Protein AF-A0A6B1FHM0-F1 (afdb_monomer_lite)

Radius of gyration: 39.14 Å; chains: 1; bounding box: 100×72×88 Å

Sequence (176 aa):
MNTTKTNDEQRSCVRPTAGAGGCKSLRRLATGVSILLLAGGPAGGGNVLAQQMEAGRGATVLTLRQALNLAVEHNPQYRQTVNRLDLLGLEQRQGWGAFLPSVDARYSTGQALRRDVSWIGFDGRPAQNPSPEWVGSSSARMDLYVNFEVFDGGRRFRERDRIRAKVRADRLNARV

Secondary structure (DSSP, 8-state):
------------------------------------------------------TTS------HHHHHHHHHHH-HHHHHHHHHHHHHHHHHHHHHHTTSPEEEEEEEEEEEEEE--EEE-TTS-EEE-SS--EEEEEEEEEEEEEE--S--TTHHHHHHHHHHHHHHHHHHHTT-

Foldseek 3Di:
DDDDDDDDDDDDDDDDDDDDDDDDDDDDDDDDDDDDDDDDDDDDDDDPPDPPPVPDDDPPVQDPVRVVVCCCVPPPVNVVLVVVLVVLVVLLVVLVCLQPKDKDKDKDKDKDKDWCQWDQDPVRDIDGDPDTDTDIDIDIDIDIDTGHDPDDPCPSVVSSVVSVVVSVVSVVVVVD

Structure (mmCIF, N/CA/C/O backbone):
data_AF-A0A6B1FHM0-F1
#
_entry.id   AF-A0A6B1FHM0-F1
#
loop_
_atom_site.group_PDB
_atom_site.id
_atom_site.type_symbol
_atom_site.label_atom_id
_atom_site.label_alt_id
_atom_site.label_comp_id
_atom_site.label_asym_id
_atom_site.label_entity_id
_atom_site.label_seq_id
_atom_site.pdbx_PDB_ins_code
_atom_site.Cartn_x
_atom_site.Cartn_y
_atom_site.Cartn_z
_atom_site.occupancy
_atom_site.B_iso_or_equiv
_atom_site.auth_seq_id
_atom_site.auth_comp_id
_atom_site.auth_asym_id
_atom_site.auth_atom_id
_atom_site.pdbx_PDB_model_num
ATOM 1 N N . MET A 1 1 ? 76.734 -31.712 -0.510 1.00 38.84 1 MET A N 1
ATOM 2 C CA . MET A 1 1 ? 77.128 -31.326 0.859 1.00 38.84 1 MET A CA 1
ATOM 3 C C . MET A 1 1 ? 75.951 -31.577 1.789 1.00 38.84 1 MET A C 1
ATOM 5 O O . MET A 1 1 ? 74.905 -30.970 1.623 1.00 38.84 1 MET A O 1
ATOM 9 N N . ASN A 1 2 ? 76.147 -32.561 2.667 1.00 37.03 2 ASN A N 1
ATOM 10 C CA . ASN A 1 2 ? 75.427 -32.893 3.908 1.00 37.03 2 ASN A CA 1
ATOM 11 C C . ASN A 1 2 ? 75.315 -31.659 4.836 1.00 37.03 2 ASN A C 1
ATOM 13 O O . ASN A 1 2 ? 76.122 -30.752 4.675 1.00 37.03 2 ASN A O 1
ATOM 17 N N . THR A 1 3 ? 74.456 -31.501 5.848 1.00 43.47 3 THR A N 1
ATOM 18 C CA . THR A 1 3 ? 73.478 -32.295 6.636 1.00 43.47 3 THR A CA 1
ATOM 19 C C . THR A 1 3 ? 72.852 -31.264 7.607 1.00 43.47 3 THR A C 1
ATOM 21 O O . THR A 1 3 ? 73.532 -30.299 7.938 1.00 43.47 3 THR A O 1
ATOM 24 N N . THR A 1 4 ? 71.605 -31.365 8.070 1.00 43.03 4 THR A N 1
ATOM 25 C CA . THR A 1 4 ? 71.256 -32.135 9.280 1.00 43.03 4 THR A CA 1
ATOM 26 C C . THR A 1 4 ? 69.775 -32.534 9.324 1.00 43.03 4 THR A C 1
ATOM 28 O O . THR A 1 4 ? 68.870 -31.753 9.046 1.00 43.03 4 THR A O 1
ATOM 31 N N . LYS A 1 5 ? 69.578 -33.799 9.713 1.00 35.91 5 LYS A N 1
ATOM 32 C CA . LYS A 1 5 ? 68.355 -34.443 10.213 1.00 35.91 5 LYS A CA 1
ATOM 33 C C . LYS A 1 5 ? 68.016 -33.936 11.621 1.00 35.91 5 LYS A C 1
ATOM 35 O O . LYS A 1 5 ? 68.958 -33.786 12.390 1.00 35.91 5 LYS A O 1
ATOM 40 N N . THR A 1 6 ? 66.722 -33.906 11.974 1.00 41.69 6 THR A N 1
ATOM 41 C CA . THR A 1 6 ? 66.147 -34.723 13.077 1.00 41.69 6 THR A CA 1
ATOM 42 C C . THR A 1 6 ? 64.605 -34.702 13.094 1.00 41.69 6 THR A C 1
ATOM 44 O O . THR A 1 6 ? 64.024 -33.645 13.300 1.00 41.69 6 THR A O 1
ATOM 47 N N . ASN A 1 7 ? 64.020 -35.892 12.855 1.00 42.94 7 ASN A N 1
ATOM 48 C CA . ASN A 1 7 ? 62.864 -36.580 13.485 1.00 42.94 7 ASN A CA 1
ATOM 49 C C . ASN A 1 7 ? 61.690 -35.724 13.998 1.00 42.94 7 ASN A C 1
ATOM 51 O O . ASN A 1 7 ? 61.894 -34.865 14.844 1.00 42.94 7 ASN A O 1
ATOM 55 N N . ASP A 1 8 ? 60.417 -35.903 13.642 1.00 36.69 8 ASP A N 1
ATOM 56 C CA . ASP A 1 8 ? 59.606 -37.014 13.103 1.00 36.69 8 ASP A CA 1
ATOM 57 C C . ASP A 1 8 ? 59.637 -38.342 13.884 1.00 36.69 8 ASP A C 1
ATOM 59 O O . ASP A 1 8 ? 60.376 -39.279 13.592 1.00 36.69 8 ASP A O 1
ATOM 63 N N . GLU A 1 9 ? 58.793 -38.373 14.912 1.00 40.66 9 GLU A N 1
ATOM 64 C CA . GLU A 1 9 ? 58.280 -39.522 15.654 1.00 40.66 9 GLU A CA 1
ATOM 65 C C . GLU A 1 9 ? 56.926 -39.006 16.210 1.00 40.66 9 GLU A C 1
ATOM 67 O O . GLU A 1 9 ? 56.901 -38.003 16.909 1.00 40.66 9 GLU A O 1
ATOM 72 N N . GLN A 1 10 ? 55.738 -39.532 15.905 1.00 44.22 10 GLN A N 1
ATOM 73 C CA . GLN A 1 10 ? 55.359 -40.933 15.856 1.00 44.22 10 GLN A CA 1
ATOM 74 C C . GLN A 1 10 ? 53.975 -41.156 15.192 1.00 44.22 10 GLN A C 1
ATOM 76 O O . GLN A 1 10 ? 52.999 -40.509 15.559 1.00 44.22 10 GLN A O 1
ATOM 81 N N . ARG A 1 11 ? 53.929 -42.222 14.362 1.00 34.06 11 ARG A N 1
ATOM 82 C CA . ARG A 1 11 ? 52.860 -43.248 14.175 1.00 34.06 11 ARG A CA 1
ATOM 83 C C . ARG A 1 11 ? 51.600 -42.818 13.397 1.00 34.06 11 ARG A C 1
ATOM 85 O O . ARG A 1 11 ? 50.788 -42.061 13.901 1.00 34.06 11 ARG A O 1
ATOM 92 N N . SER A 1 12 ? 51.356 -43.209 12.140 1.00 37.19 12 SER A N 1
ATOM 93 C CA . SER A 1 12 ? 51.430 -44.497 11.405 1.00 37.19 12 SER A CA 1
ATOM 94 C C . SER A 1 12 ? 50.405 -45.570 11.810 1.00 37.19 12 SER A C 1
ATOM 96 O O . SER A 1 12 ? 50.489 -46.130 12.900 1.00 37.19 12 SER A O 1
ATOM 98 N N . CYS A 1 13 ? 49.535 -45.862 10.826 1.00 30.98 13 CYS A N 1
ATOM 99 C CA . CYS A 1 13 ? 48.623 -46.997 10.616 1.00 30.98 13 CYS A CA 1
ATOM 100 C C . CYS A 1 13 ? 47.519 -47.184 11.679 1.00 30.98 13 CYS A C 1
ATOM 102 O O . CYS A 1 13 ? 47.749 -47.115 12.874 1.00 30.98 13 CYS A O 1
ATOM 104 N N . VAL A 1 14 ? 46.261 -47.443 11.315 1.00 36.84 14 VAL A N 1
ATOM 105 C CA . VAL A 1 14 ? 45.806 -48.782 10.914 1.00 36.84 14 VAL A CA 1
ATOM 106 C C . VAL A 1 14 ? 44.274 -48.713 10.663 1.00 36.84 14 VAL A C 1
ATOM 108 O O . VAL A 1 14 ? 43.542 -48.161 11.481 1.00 36.84 14 VAL A O 1
ATOM 111 N N . ARG A 1 15 ? 43.758 -49.328 9.587 1.00 41.72 15 ARG A N 1
ATOM 112 C CA . ARG A 1 15 ? 42.430 -49.987 9.613 1.00 41.72 15 ARG A CA 1
ATOM 113 C C . ARG A 1 15 ? 42.700 -51.478 9.868 1.00 41.72 15 ARG A C 1
ATOM 115 O O . ARG A 1 15 ? 43.564 -52.018 9.177 1.00 41.72 15 ARG A O 1
ATOM 122 N N . PRO A 1 16 ? 41.954 -52.153 10.767 1.00 39.31 16 PRO A N 1
ATOM 123 C CA . PRO A 1 16 ? 41.113 -53.204 10.222 1.00 39.31 16 PRO A CA 1
ATOM 124 C C . PRO A 1 16 ? 39.770 -53.355 10.954 1.00 39.31 16 PRO A C 1
ATOM 126 O O . PRO A 1 16 ? 39.502 -52.852 12.041 1.00 39.31 16 PRO A O 1
ATOM 129 N N . THR A 1 17 ? 38.921 -54.073 10.241 1.00 37.31 17 THR A N 1
ATOM 130 C CA . THR A 1 17 ? 37.877 -54.99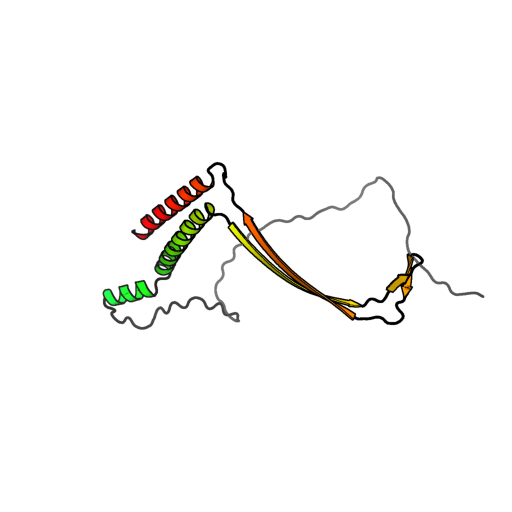1 10.685 1.00 37.31 17 THR A CA 1
ATOM 131 C C . THR A 1 17 ? 37.976 -55.529 12.117 1.00 37.31 17 THR A C 1
ATOM 133 O O . THR A 1 17 ? 39.026 -56.000 12.532 1.00 37.31 17 THR A O 1
ATOM 136 N N . ALA A 1 18 ? 36.799 -55.600 12.749 1.00 35.72 18 ALA A N 1
ATOM 137 C CA . ALA A 1 18 ? 36.350 -56.652 13.666 1.00 35.72 18 ALA A CA 1
ATOM 138 C C . ALA A 1 18 ? 37.231 -56.981 14.889 1.00 35.72 18 ALA A C 1
ATOM 140 O O . ALA A 1 18 ? 38.254 -57.643 14.778 1.00 35.72 18 ALA A O 1
ATOM 141 N N . GLY A 1 19 ? 36.721 -56.658 16.085 1.00 30.03 19 GLY A N 1
ATOM 142 C CA . GLY A 1 19 ? 37.159 -57.317 17.321 1.00 30.03 19 GLY A CA 1
ATOM 143 C C . GLY A 1 19 ? 37.233 -56.423 18.556 1.00 30.03 19 GLY A C 1
ATOM 144 O O . GLY A 1 19 ? 38.302 -55.959 18.910 1.00 30.03 19 GLY A O 1
ATOM 145 N N . ALA A 1 20 ? 36.078 -56.236 19.199 1.00 38.75 20 ALA A N 1
ATOM 146 C CA . ALA A 1 20 ? 35.853 -56.088 20.645 1.00 38.75 20 ALA A CA 1
ATOM 147 C C . ALA A 1 20 ? 36.756 -55.172 21.513 1.00 38.75 20 ALA A C 1
ATOM 149 O O . ALA A 1 20 ? 37.867 -55.535 21.882 1.00 38.75 20 ALA A O 1
ATOM 150 N N . GLY A 1 21 ? 36.149 -54.099 22.049 1.00 31.20 21 GLY A N 1
ATOM 151 C CA . GLY A 1 21 ? 36.462 -53.621 23.407 1.00 31.20 21 GLY A CA 1
ATOM 152 C C . GLY A 1 21 ? 36.269 -52.123 23.682 1.00 31.20 21 GLY A C 1
ATOM 153 O O . GLY A 1 21 ? 37.234 -51.388 23.572 1.00 31.20 21 GLY A O 1
ATOM 154 N N . GLY A 1 22 ? 35.066 -51.715 24.134 1.00 32.56 22 GLY A N 1
ATOM 155 C CA . GLY A 1 22 ? 34.790 -50.517 24.972 1.00 32.56 22 GLY A CA 1
ATOM 156 C C . GLY A 1 22 ? 35.081 -49.127 24.360 1.00 32.56 22 GLY A C 1
ATOM 157 O O . GLY A 1 22 ? 35.992 -48.950 23.582 1.00 32.56 22 GLY A O 1
ATOM 158 N N . CYS A 1 23 ? 34.375 -48.034 24.642 1.00 32.09 23 CYS A N 1
ATOM 159 C CA . CYS A 1 23 ? 33.400 -47.731 25.673 1.00 32.09 23 CYS A CA 1
ATOM 160 C C . CYS A 1 23 ? 32.461 -46.619 25.145 1.00 32.09 23 CYS A C 1
ATOM 162 O O . CYS A 1 23 ? 32.914 -45.548 24.756 1.00 32.09 23 CYS A O 1
ATOM 164 N N . LYS A 1 24 ? 31.164 -46.951 25.068 1.00 37.75 24 LYS A N 1
ATOM 165 C CA . LYS A 1 24 ? 29.939 -46.166 25.357 1.00 37.75 24 LYS A CA 1
ATOM 166 C C . LYS A 1 24 ? 30.134 -44.666 25.666 1.00 37.75 24 LYS A C 1
ATOM 168 O O . LYS A 1 24 ? 31.007 -44.306 26.434 1.00 37.75 24 LYS A O 1
ATOM 173 N N . SER A 1 25 ? 29.262 -43.730 25.315 1.00 36.28 25 SER A N 1
ATOM 174 C CA . SER A 1 25 ? 27.991 -43.678 24.588 1.00 36.28 25 SER A CA 1
ATOM 175 C C . SER A 1 25 ? 27.538 -42.214 24.655 1.00 36.28 25 SER A C 1
ATOM 177 O O . SER A 1 25 ? 27.825 -41.532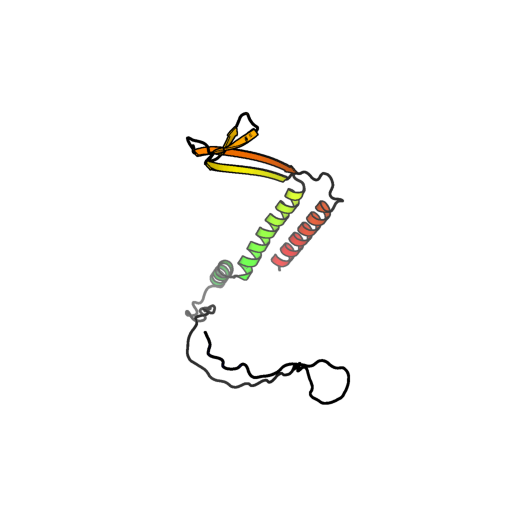 25.642 1.00 36.28 25 SER A O 1
ATOM 179 N N . LEU A 1 26 ? 26.760 -41.775 23.664 1.00 49.06 26 LEU A N 1
ATOM 180 C CA . LEU A 1 26 ? 25.897 -40.591 23.714 1.00 49.06 26 LEU A CA 1
ATOM 181 C C . LEU A 1 26 ? 25.323 -40.332 25.120 1.00 49.06 26 LEU A C 1
ATOM 183 O O . LEU A 1 26 ? 24.706 -41.221 25.708 1.00 49.06 26 LEU A O 1
ATOM 187 N N . ARG A 1 27 ? 25.414 -39.089 25.602 1.00 39.44 27 ARG A N 1
ATOM 188 C CA . ARG A 1 27 ? 24.588 -38.607 26.716 1.00 39.44 27 ARG A CA 1
ATOM 189 C C . ARG A 1 27 ? 23.658 -37.494 26.246 1.00 39.44 27 ARG A C 1
ATOM 191 O O . ARG A 1 27 ? 24.033 -36.332 26.159 1.00 39.44 27 ARG A O 1
ATOM 198 N N . ARG A 1 28 ? 22.420 -37.909 25.963 1.00 43.91 28 ARG A N 1
ATOM 199 C CA . ARG A 1 28 ? 21.204 -37.136 26.242 1.00 43.91 28 ARG A CA 1
ATOM 200 C C . ARG A 1 28 ? 20.983 -37.125 27.760 1.00 43.91 28 ARG A C 1
ATOM 202 O O . ARG A 1 28 ? 21.141 -38.178 28.366 1.00 43.91 28 ARG A O 1
ATOM 209 N N . LEU A 1 29 ? 20.574 -35.987 28.316 1.00 43.28 29 LEU A N 1
ATOM 210 C CA . LEU A 1 29 ? 19.914 -35.758 29.621 1.00 43.28 29 LEU A CA 1
ATOM 211 C C . LEU A 1 29 ? 19.403 -34.301 29.510 1.00 43.28 29 LEU A C 1
ATOM 213 O O . LEU A 1 29 ? 20.222 -33.423 29.279 1.00 43.28 29 LEU A O 1
ATOM 217 N N . ALA A 1 30 ? 18.125 -33.913 29.453 1.00 39.84 30 ALA A N 1
ATOM 218 C CA . ALA A 1 30 ? 16.873 -34.387 30.046 1.00 39.84 30 ALA A CA 1
ATOM 219 C C . ALA A 1 30 ? 16.911 -34.481 31.580 1.00 39.84 30 ALA A C 1
ATOM 221 O O . ALA A 1 30 ? 17.755 -35.181 32.134 1.00 39.84 30 ALA A O 1
ATOM 222 N N . THR A 1 31 ? 15.905 -33.852 32.211 1.00 37.53 31 THR A N 1
ATOM 223 C CA . THR A 1 31 ? 15.562 -33.770 33.656 1.00 37.53 31 THR A CA 1
ATOM 224 C C . THR A 1 31 ? 16.436 -32.829 34.513 1.00 37.53 31 THR A C 1
ATOM 226 O O . THR A 1 31 ? 17.644 -32.815 34.362 1.00 37.53 31 THR A O 1
ATOM 229 N N . GLY A 1 32 ? 15.913 -32.010 35.434 1.00 37.62 32 GLY A N 1
ATOM 230 C CA . GLY A 1 32 ? 14.573 -31.969 36.015 1.00 37.62 32 GLY A CA 1
ATOM 231 C C . GLY A 1 32 ? 14.269 -30.675 36.788 1.00 37.62 32 GLY A C 1
ATOM 232 O O . GLY A 1 32 ? 15.129 -29.834 37.029 1.00 37.62 32 GLY A O 1
ATOM 233 N N . VAL A 1 33 ? 12.988 -30.561 37.125 1.00 47.72 33 VAL A N 1
ATOM 234 C CA . VAL A 1 33 ? 12.326 -29.557 37.964 1.00 47.72 33 VAL A CA 1
ATOM 235 C C . VAL A 1 33 ? 12.876 -29.595 39.393 1.00 47.72 33 VAL A C 1
ATOM 237 O O . VAL A 1 33 ? 12.940 -30.677 39.964 1.00 47.72 33 VAL A O 1
ATOM 240 N N . SER A 1 34 ? 13.157 -28.428 39.985 1.00 38.41 34 SER A N 1
ATOM 241 C CA . SER A 1 34 ? 13.200 -28.239 41.443 1.00 38.41 34 SER A CA 1
ATOM 242 C C . SER A 1 34 ? 12.760 -26.822 41.818 1.00 38.41 34 SER A C 1
ATOM 244 O O . SER A 1 34 ? 13.367 -25.832 41.417 1.00 38.41 34 SER A O 1
ATOM 246 N N . ILE A 1 35 ? 11.675 -26.765 42.587 1.00 47.94 35 ILE A N 1
ATOM 247 C CA . ILE A 1 35 ? 11.133 -25.606 43.298 1.00 47.94 35 ILE A CA 1
ATOM 248 C C . ILE A 1 35 ? 12.056 -25.290 44.481 1.00 47.94 35 ILE A C 1
ATOM 250 O O . ILE A 1 35 ? 12.346 -26.188 45.267 1.00 47.94 35 ILE A O 1
ATOM 254 N N . LEU A 1 36 ? 12.434 -24.024 44.667 1.00 43.81 36 LEU A N 1
ATOM 255 C CA . LEU A 1 36 ? 12.836 -23.518 45.981 1.00 43.81 36 LEU A CA 1
ATOM 256 C C . LEU A 1 36 ? 12.320 -22.082 46.161 1.00 43.81 36 LEU A C 1
ATOM 258 O O . LEU A 1 36 ? 12.792 -21.149 45.516 1.00 43.81 36 LEU A O 1
ATOM 262 N N . LEU A 1 37 ? 11.322 -21.926 47.037 1.00 46.38 37 LEU A N 1
ATOM 263 C CA . LEU A 1 37 ? 11.047 -20.668 47.730 1.00 46.38 37 LEU A CA 1
ATOM 264 C C . LEU A 1 37 ? 12.262 -20.322 48.602 1.00 46.38 37 LEU A C 1
ATOM 266 O O . LEU A 1 37 ? 12.713 -21.196 49.332 1.00 46.38 37 LEU A O 1
ATOM 270 N N . LEU A 1 38 ? 12.694 -19.059 48.622 1.00 45.78 38 LEU A N 1
ATOM 271 C CA . LEU A 1 38 ? 13.029 -18.345 49.861 1.00 45.78 38 LEU A CA 1
ATOM 272 C C . LEU A 1 38 ? 13.115 -16.828 49.602 1.00 45.78 38 LEU A C 1
ATOM 274 O O . LEU A 1 38 ? 13.515 -16.377 48.533 1.00 45.78 38 LEU A O 1
ATOM 278 N N . ALA A 1 39 ? 12.663 -16.067 50.593 1.00 42.16 39 ALA A N 1
ATOM 279 C CA . ALA A 1 39 ? 12.416 -14.631 50.587 1.00 42.16 39 ALA A CA 1
ATOM 280 C C . ALA A 1 39 ? 13.678 -13.750 50.747 1.00 42.16 39 ALA A C 1
ATOM 282 O O . ALA A 1 39 ? 14.646 -14.170 51.370 1.00 42.16 39 ALA A O 1
ATOM 283 N N . GLY A 1 40 ? 13.578 -12.486 50.297 1.00 38.50 40 GLY A N 1
ATOM 284 C CA . GLY A 1 40 ? 14.368 -11.336 50.788 1.00 38.50 40 GLY A CA 1
ATOM 285 C C . GLY A 1 40 ? 15.537 -10.870 49.901 1.00 38.50 40 GLY A C 1
ATOM 286 O O . GLY A 1 40 ? 16.572 -11.519 49.865 1.00 38.50 40 GLY A O 1
ATOM 287 N N . GLY A 1 41 ? 15.378 -9.730 49.202 1.00 42.59 41 GLY A N 1
ATOM 288 C CA . GLY A 1 41 ? 16.420 -9.056 48.383 1.00 42.59 41 GLY A CA 1
ATOM 289 C C . GLY A 1 41 ? 17.398 -8.188 49.204 1.00 42.59 41 GLY A C 1
ATOM 290 O O . GLY A 1 41 ? 17.581 -8.485 50.382 1.00 42.59 41 GLY A O 1
ATOM 291 N N . PRO A 1 42 ? 17.931 -7.045 48.696 1.00 58.09 42 PRO A N 1
ATOM 292 C CA . PRO A 1 42 ? 18.077 -6.546 47.308 1.00 58.09 42 PRO A CA 1
ATOM 293 C C . PRO A 1 42 ? 19.474 -5.899 47.014 1.00 58.09 42 PRO A C 1
ATOM 295 O O . PRO A 1 42 ? 20.152 -5.495 47.949 1.00 58.09 42 PRO A O 1
ATOM 298 N N . ALA A 1 43 ? 19.887 -5.710 45.743 1.00 42.94 43 ALA A N 1
ATOM 299 C CA . ALA A 1 43 ? 20.753 -4.585 45.290 1.00 42.94 43 ALA A CA 1
ATOM 300 C C . ALA A 1 43 ? 21.116 -4.647 43.783 1.00 42.94 43 ALA A C 1
ATOM 302 O O . ALA A 1 43 ? 21.744 -5.603 43.342 1.00 42.94 43 ALA A O 1
ATOM 303 N N . GLY A 1 44 ? 20.804 -3.568 43.043 1.00 42.91 44 GLY A N 1
ATOM 304 C CA . GLY A 1 44 ? 21.352 -3.202 41.718 1.00 42.91 44 GLY A CA 1
ATOM 305 C C . GLY A 1 44 ? 20.743 -3.950 40.521 1.00 42.91 44 GLY A C 1
ATOM 306 O O . GLY A 1 44 ? 20.769 -5.165 40.468 1.00 42.91 44 GLY A O 1
ATOM 307 N N . GLY A 1 45 ? 20.177 -3.344 39.480 1.00 44.38 45 GLY A N 1
ATOM 308 C CA . GLY A 1 45 ? 20.111 -1.960 39.022 1.00 44.38 45 GLY A CA 1
ATOM 309 C C . GLY A 1 45 ? 19.805 -2.027 37.519 1.00 44.38 45 GLY A C 1
ATOM 310 O O . GLY A 1 45 ? 20.663 -2.416 36.736 1.00 44.38 45 GLY A O 1
ATOM 311 N N . GLY A 1 46 ? 18.567 -1.733 37.122 1.00 48.84 46 GLY A N 1
ATOM 312 C CA . GLY A 1 46 ? 18.111 -1.842 35.734 1.00 48.84 46 GLY A CA 1
ATOM 313 C C . GLY A 1 46 ? 16.631 -1.498 35.636 1.00 48.84 46 GLY A C 1
ATOM 314 O O . GLY A 1 46 ? 15.771 -2.355 35.802 1.00 48.84 46 GLY A O 1
ATOM 315 N N . ASN A 1 47 ? 16.352 -0.209 35.460 1.00 44.81 47 ASN A N 1
ATOM 316 C CA . ASN A 1 47 ? 15.038 0.408 35.602 1.00 44.81 47 ASN A CA 1
ATOM 317 C C . ASN A 1 47 ? 14.036 -0.090 34.549 1.00 44.81 47 ASN A C 1
ATOM 319 O O . ASN A 1 47 ? 13.944 0.460 33.453 1.00 44.81 47 ASN A O 1
ATOM 323 N N . VAL A 1 48 ? 13.220 -1.077 34.910 1.00 43.88 48 VAL A N 1
ATOM 324 C CA . VAL A 1 48 ? 11.871 -1.187 34.358 1.00 43.88 48 VAL A CA 1
ATOM 325 C C . VAL A 1 48 ? 11.044 -0.190 35.155 1.00 43.88 48 VAL A C 1
ATOM 327 O O . VAL A 1 48 ? 10.747 -0.427 36.325 1.00 43.88 48 VAL A O 1
ATOM 330 N N . LEU A 1 49 ? 10.721 0.954 34.551 1.00 44.22 49 LEU A N 1
ATOM 331 C CA . LEU A 1 49 ? 9.682 1.835 35.072 1.00 44.22 49 LEU A CA 1
ATOM 332 C C . LEU A 1 49 ? 8.357 1.080 34.947 1.00 44.22 49 LEU A C 1
ATOM 334 O O . LEU A 1 49 ? 7.625 1.191 33.966 1.00 44.22 49 LEU A O 1
ATOM 338 N N . ALA A 1 50 ? 8.116 0.241 35.953 1.00 42.00 50 ALA A N 1
ATOM 339 C CA . ALA A 1 50 ? 6.812 -0.244 36.322 1.00 42.00 50 ALA A CA 1
ATOM 340 C C . ALA A 1 50 ? 5.872 0.959 36.351 1.00 42.00 50 ALA A C 1
ATOM 342 O O . ALA A 1 50 ? 6.219 2.028 36.855 1.00 42.00 50 ALA A O 1
ATOM 343 N N . GLN A 1 51 ? 4.696 0.771 35.766 1.00 50.66 51 GLN A N 1
ATOM 344 C CA . GLN A 1 51 ? 3.580 1.693 35.846 1.00 50.66 51 GLN A CA 1
ATOM 345 C C . GLN A 1 51 ? 3.336 2.028 37.316 1.00 50.66 51 GLN A C 1
ATOM 347 O O . GLN A 1 51 ? 2.689 1.279 38.045 1.00 50.66 51 GLN A O 1
ATOM 352 N N . GLN A 1 52 ? 3.870 3.164 37.749 1.00 42.81 52 GLN A N 1
ATOM 353 C CA . GLN A 1 52 ? 3.503 3.774 39.004 1.00 42.81 52 GLN A CA 1
ATOM 354 C C . GLN A 1 52 ? 2.115 4.362 38.784 1.00 42.81 52 GLN A C 1
ATOM 356 O O . GLN A 1 52 ? 1.952 5.525 38.425 1.00 42.81 52 GLN A O 1
ATOM 361 N N . MET A 1 53 ? 1.096 3.511 38.930 1.00 46.62 53 MET A N 1
ATOM 362 C CA . MET A 1 53 ? -0.210 4.006 39.319 1.00 46.62 53 MET A CA 1
ATOM 363 C C . MET A 1 53 ? 0.010 4.690 40.658 1.00 46.62 53 MET A C 1
ATOM 365 O O . MET A 1 53 ? 0.345 4.057 41.657 1.00 46.62 53 MET A O 1
ATOM 369 N N . GLU A 1 54 ? -0.088 6.008 40.628 1.00 45.25 54 GLU A N 1
ATOM 370 C CA . GLU A 1 54 ? -0.015 6.886 41.777 1.00 45.25 54 GLU A CA 1
ATOM 371 C C . GLU A 1 54 ? -1.252 6.642 42.657 1.00 45.25 54 GLU A C 1
ATOM 373 O O . GLU A 1 54 ? -2.205 7.416 42.694 1.00 45.25 54 GLU A O 1
ATOM 378 N N . ALA A 1 55 ? -1.266 5.507 43.351 1.00 49.41 55 ALA A N 1
ATOM 379 C CA . ALA A 1 55 ? -2.157 5.255 44.464 1.00 49.41 55 ALA A CA 1
ATOM 380 C C . ALA A 1 55 ? -1.661 6.108 45.640 1.00 49.41 55 ALA A C 1
ATOM 382 O O . ALA A 1 55 ? -0.860 5.645 46.447 1.00 49.41 55 ALA A O 1
ATOM 383 N N . GLY A 1 56 ? -2.074 7.378 45.706 1.00 49.16 56 GLY A N 1
ATOM 384 C CA . GLY A 1 56 ? -1.804 8.196 46.893 1.00 49.16 56 GLY A CA 1
ATOM 385 C C . GLY A 1 56 ? -1.578 9.693 46.702 1.00 49.16 56 GLY A C 1
ATOM 386 O O . GLY A 1 56 ? -0.767 10.259 47.428 1.00 49.16 56 GLY A O 1
ATOM 387 N N . ARG A 1 57 ? -2.299 10.377 45.807 1.00 44.91 57 ARG A N 1
ATOM 388 C CA . ARG A 1 57 ? -2.576 11.808 46.031 1.00 44.91 57 ARG A CA 1
ATOM 389 C C . ARG A 1 57 ? -3.967 11.902 46.636 1.00 44.91 57 ARG A C 1
ATOM 391 O O . ARG A 1 57 ? -4.876 11.255 46.131 1.00 44.91 57 ARG A O 1
ATOM 398 N N . GLY A 1 58 ? -4.054 12.597 47.772 1.00 45.41 58 GLY A N 1
ATOM 399 C CA . GLY A 1 58 ? -5.150 12.552 48.738 1.00 45.41 58 GLY A CA 1
ATOM 400 C C . GLY A 1 58 ? -6.533 12.428 48.118 1.00 45.41 58 GLY A C 1
ATOM 401 O O . GLY A 1 58 ? -6.792 13.010 47.070 1.00 45.41 58 GLY A O 1
ATOM 402 N N . ALA A 1 59 ? -7.402 11.670 48.787 1.00 49.59 59 ALA A N 1
ATOM 403 C CA . ALA A 1 59 ? -8.805 11.515 48.434 1.00 49.59 59 ALA A CA 1
ATOM 404 C C . ALA A 1 59 ? -9.509 12.883 48.454 1.00 49.59 59 ALA A C 1
ATOM 406 O O . ALA A 1 59 ? -10.198 13.251 49.402 1.00 49.59 59 ALA A O 1
ATOM 407 N N . THR A 1 60 ? -9.315 13.661 47.394 1.00 55.72 60 THR A N 1
ATOM 408 C CA . THR A 1 60 ? -10.233 14.698 46.983 1.00 55.72 60 THR A CA 1
ATOM 409 C C . THR A 1 60 ? -11.540 13.972 46.747 1.00 55.72 60 THR A C 1
ATOM 411 O O . THR A 1 60 ? -11.610 13.028 45.959 1.00 55.72 60 THR A O 1
ATOM 414 N N . VAL A 1 61 ? -12.566 14.358 47.503 1.00 62.06 61 VAL A N 1
ATOM 415 C CA . VAL A 1 61 ? -13.933 13.881 47.308 1.00 62.06 61 VAL A CA 1
ATOM 416 C C . VAL A 1 61 ? -14.379 14.406 45.945 1.00 62.06 61 VAL A C 1
ATOM 418 O O . VAL A 1 61 ? -14.977 15.470 45.820 1.00 62.06 61 VAL A O 1
ATOM 421 N N . LEU A 1 62 ? -13.973 13.695 44.896 1.00 63.72 62 LEU A N 1
ATOM 422 C CA . LEU A 1 62 ? -14.377 13.945 43.530 1.00 63.72 62 LEU A CA 1
ATOM 423 C C . LEU A 1 62 ? -15.863 13.643 43.476 1.00 63.72 62 LEU A C 1
ATOM 425 O O . LEU A 1 62 ? -16.320 12.561 43.849 1.00 63.72 62 LEU A O 1
ATOM 429 N N . THR A 1 63 ? -16.628 14.619 43.005 1.00 81.38 63 THR A N 1
ATOM 430 C CA . THR A 1 63 ? -18.029 14.365 42.680 1.00 81.38 63 THR A CA 1
ATOM 431 C C . THR A 1 63 ? -18.089 13.211 41.674 1.00 81.38 63 THR A C 1
ATOM 433 O O . THR A 1 63 ? -17.211 13.093 40.816 1.00 81.38 63 THR A O 1
ATOM 436 N N . LEU A 1 64 ? -19.125 12.368 41.742 1.00 82.00 64 LEU A N 1
ATOM 437 C CA . LEU A 1 64 ? -19.309 11.234 40.819 1.00 82.00 64 LEU A CA 1
ATOM 438 C C . LEU A 1 64 ? -19.110 11.645 39.349 1.00 82.00 64 LEU A C 1
ATOM 440 O O . LEU A 1 64 ? -18.532 10.910 38.555 1.00 82.00 64 LEU A O 1
ATOM 444 N N . ARG A 1 65 ? -19.534 12.864 39.005 1.00 81.62 65 ARG A N 1
ATOM 445 C CA . ARG A 1 65 ? -19.372 13.448 37.674 1.00 81.62 65 ARG A CA 1
ATOM 446 C C . ARG A 1 65 ? -17.911 13.723 37.307 1.00 81.62 65 ARG A C 1
ATOM 448 O O . ARG A 1 65 ? -17.514 13.436 36.185 1.00 81.62 65 ARG A O 1
ATOM 455 N N . GLN A 1 66 ? -17.111 14.253 38.230 1.00 81.50 66 GLN A N 1
ATOM 456 C CA . GLN A 1 66 ? -15.679 14.467 38.000 1.00 81.50 66 GLN A CA 1
ATOM 457 C C . GLN A 1 66 ? -14.920 13.140 37.913 1.00 81.50 66 GLN A C 1
ATOM 459 O O . GLN A 1 66 ? -14.077 12.992 37.034 1.00 81.50 66 GLN A O 1
ATOM 464 N N . ALA A 1 67 ? -15.255 12.162 38.761 1.00 81.62 67 ALA A N 1
ATOM 465 C CA . ALA A 1 67 ? -14.671 10.825 38.690 1.00 81.62 67 ALA A CA 1
ATOM 466 C C . ALA A 1 67 ? -14.995 10.131 37.354 1.00 81.62 67 ALA A C 1
ATOM 468 O O . ALA A 1 67 ? -14.115 9.526 36.749 1.00 81.62 67 ALA A O 1
ATOM 469 N N . LEU A 1 68 ? -16.230 10.274 36.856 1.00 84.25 68 LEU A N 1
ATOM 470 C CA . LEU A 1 68 ? -16.629 9.734 35.557 1.00 84.25 68 LEU A CA 1
ATOM 471 C C . LEU A 1 68 ? -15.899 10.420 34.395 1.00 84.25 68 LEU A C 1
ATOM 473 O O . LEU A 1 68 ? -15.418 9.731 33.502 1.00 84.25 68 LEU A O 1
ATOM 477 N N . ASN A 1 69 ? -15.771 11.750 34.414 1.00 85.00 69 ASN A N 1
ATOM 478 C CA . ASN A 1 69 ? -15.032 12.480 33.379 1.00 85.00 69 ASN A CA 1
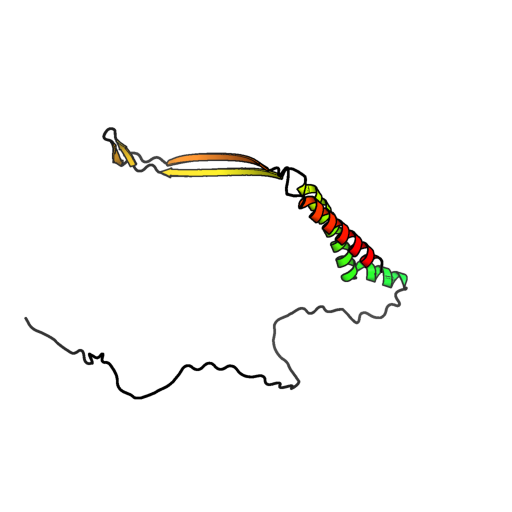ATOM 479 C C . ASN A 1 69 ? -13.557 12.056 33.344 1.00 85.00 69 ASN A C 1
ATOM 481 O O . ASN A 1 69 ? -13.042 11.720 32.281 1.00 85.00 69 ASN A O 1
ATOM 485 N N . LEU A 1 70 ? -12.911 11.976 34.513 1.00 82.62 70 LEU A N 1
ATOM 486 C CA . LEU A 1 70 ? -11.520 11.541 34.633 1.00 82.62 70 LEU A CA 1
ATOM 487 C C . LEU A 1 70 ? -11.344 10.085 34.165 1.00 82.62 70 LEU A C 1
ATOM 489 O O . LEU A 1 70 ? -10.360 9.751 33.506 1.00 82.62 70 LEU A O 1
ATOM 493 N N . ALA A 1 71 ? -12.322 9.222 34.460 1.00 79.69 71 ALA A N 1
ATOM 494 C CA . ALA A 1 71 ? -12.343 7.853 33.967 1.00 79.69 71 ALA A CA 1
ATOM 495 C C . ALA A 1 71 ? -12.493 7.799 32.439 1.00 79.69 71 ALA A C 1
ATOM 497 O O . ALA A 1 71 ? -11.759 7.060 31.798 1.00 79.69 71 ALA A O 1
ATOM 498 N N . VAL A 1 72 ? -13.378 8.581 31.818 1.00 83.19 72 VAL A N 1
ATOM 499 C CA . VAL A 1 72 ? -13.513 8.606 30.348 1.00 83.19 72 VAL A CA 1
ATOM 500 C C . VAL A 1 72 ? -12.237 9.125 29.674 1.00 83.19 72 VAL A C 1
ATOM 502 O O . VAL A 1 72 ? -11.817 8.578 28.654 1.00 83.19 72 VAL A O 1
ATOM 505 N N . GLU A 1 73 ? -11.589 10.135 30.253 1.00 84.69 73 GLU A N 1
ATOM 506 C CA . GLU A 1 73 ? -10.366 10.734 29.706 1.00 84.69 73 GLU A CA 1
ATOM 507 C C . GLU A 1 73 ? -9.144 9.809 29.818 1.00 84.69 73 GLU A C 1
ATOM 509 O O . GLU A 1 73 ? -8.333 9.729 28.888 1.00 84.69 73 GLU A O 1
ATOM 514 N N . HIS A 1 74 ? -9.013 9.078 30.929 1.00 86.62 74 HIS A N 1
ATOM 515 C CA . HIS A 1 74 ? -7.800 8.314 31.235 1.00 86.62 74 HIS A CA 1
ATOM 516 C C . HIS A 1 74 ? -7.965 6.792 31.217 1.00 86.62 74 HIS A C 1
ATOM 518 O O . HIS A 1 74 ? -6.967 6.088 31.376 1.00 86.62 74 HIS A O 1
ATOM 524 N N . ASN A 1 75 ? -9.165 6.247 30.991 1.00 88.06 75 ASN A N 1
ATOM 525 C CA . ASN A 1 75 ? -9.352 4.799 30.935 1.00 88.06 75 ASN A CA 1
ATOM 526 C C . ASN A 1 75 ? -8.697 4.211 29.664 1.00 88.06 75 ASN A C 1
ATOM 528 O O . ASN A 1 75 ? -9.162 4.463 28.544 1.00 88.06 75 ASN A O 1
ATOM 532 N N . PRO A 1 76 ? -7.649 3.373 29.801 1.00 89.19 76 PRO A N 1
ATOM 533 C CA . PRO A 1 76 ? -6.988 2.761 28.655 1.00 89.19 76 PRO A CA 1
ATOM 534 C C . PRO A 1 76 ? -7.908 1.800 27.895 1.00 89.19 76 PRO A C 1
ATOM 536 O O . PRO A 1 76 ? -7.816 1.729 26.672 1.00 89.19 76 PRO A O 1
ATOM 539 N N . GLN A 1 77 ? -8.821 1.098 28.575 1.00 86.06 77 GLN A N 1
ATOM 540 C CA . GLN A 1 77 ? -9.780 0.193 27.933 1.00 86.06 77 GLN A CA 1
ATOM 541 C C . GLN A 1 77 ? -10.759 0.965 27.046 1.00 86.06 77 GLN A C 1
ATOM 543 O O . GLN A 1 77 ? -11.045 0.535 25.932 1.00 86.06 77 GLN A O 1
ATOM 548 N N . TYR A 1 78 ? -11.216 2.139 27.491 1.00 86.38 78 TYR A N 1
ATOM 549 C CA . TYR A 1 78 ? -12.080 2.997 26.680 1.00 86.38 78 TYR A CA 1
ATOM 550 C C . TYR A 1 78 ? -11.369 3.445 25.396 1.00 86.38 78 TYR A C 1
ATOM 552 O O . TYR A 1 78 ? -11.891 3.257 24.296 1.00 86.38 78 TYR A O 1
ATOM 560 N N . ARG A 1 79 ? -10.125 3.933 25.509 1.00 87.62 79 ARG A N 1
ATOM 561 C CA . ARG A 1 79 ? -9.311 4.320 24.343 1.00 87.62 79 ARG A CA 1
ATOM 562 C C . ARG A 1 79 ? -9.042 3.146 23.399 1.00 87.62 79 ARG A C 1
ATOM 564 O O . ARG A 1 79 ? -9.076 3.323 22.185 1.00 87.62 79 ARG A O 1
ATOM 571 N N . GLN A 1 80 ? -8.806 1.946 23.932 1.00 89.81 80 GLN A N 1
ATOM 572 C CA . GLN A 1 80 ? -8.643 0.733 23.125 1.00 89.81 80 GLN A CA 1
ATOM 573 C C . GLN A 1 80 ? -9.910 0.397 22.333 1.00 89.81 80 GLN A C 1
ATOM 575 O O . GLN A 1 80 ? -9.814 0.055 21.155 1.00 89.81 80 GLN A O 1
ATOM 580 N N . THR A 1 81 ? -11.087 0.516 22.950 1.00 87.44 81 THR A N 1
ATOM 581 C CA . THR A 1 81 ? -12.370 0.260 22.284 1.00 87.44 81 THR A CA 1
ATOM 582 C C . THR A 1 81 ? -12.649 1.284 21.188 1.00 87.44 81 THR A C 1
ATOM 584 O O . THR A 1 81 ? -13.023 0.891 20.085 1.00 87.44 81 THR A O 1
ATOM 587 N N . VAL A 1 82 ? -12.398 2.573 21.435 1.00 88.62 82 VAL A N 1
ATOM 588 C CA . VAL A 1 82 ? -12.535 3.627 20.412 1.00 88.62 82 VAL A CA 1
ATOM 589 C C . VAL A 1 82 ? -11.597 3.364 19.232 1.00 88.62 82 VAL A C 1
ATOM 591 O O . VAL A 1 82 ? -12.059 3.258 18.099 1.00 88.62 82 VAL A O 1
ATOM 594 N N . ASN A 1 83 ? -10.310 3.123 19.497 1.00 89.31 83 ASN A N 1
ATOM 595 C CA . ASN A 1 83 ? -9.342 2.807 18.445 1.00 89.31 83 ASN A CA 1
ATOM 596 C C . ASN A 1 83 ? -9.750 1.558 17.645 1.00 89.31 83 ASN A C 1
ATOM 598 O O . ASN A 1 83 ? -9.577 1.509 16.429 1.00 89.31 83 ASN A O 1
ATOM 602 N N . ARG A 1 84 ? -10.313 0.537 18.306 1.00 88.25 84 ARG A N 1
ATOM 603 C CA . ARG A 1 84 ? -10.825 -0.662 17.628 1.00 88.25 84 ARG A CA 1
ATOM 604 C C . ARG A 1 84 ? -11.970 -0.321 16.675 1.00 88.25 84 ARG A C 1
ATOM 606 O O . ARG A 1 84 ? -11.988 -0.835 15.559 1.00 88.25 84 ARG A O 1
ATOM 613 N N . LEU A 1 85 ? -12.901 0.538 17.087 1.00 88.38 85 LEU A N 1
ATOM 614 C CA . LEU A 1 85 ? -14.003 0.987 16.231 1.00 88.38 85 LEU A CA 1
ATOM 615 C C . LEU A 1 85 ? -13.501 1.776 15.012 1.00 88.38 85 LEU A C 1
ATOM 617 O O . LEU A 1 85 ? -14.035 1.590 13.916 1.00 88.38 85 LEU A O 1
ATOM 621 N N . ASP A 1 86 ? -12.448 2.577 15.168 1.00 89.94 86 ASP A N 1
ATOM 622 C CA . ASP A 1 86 ? -11.829 3.303 14.054 1.00 89.94 86 ASP A CA 1
ATOM 623 C C . ASP A 1 86 ? -11.148 2.353 13.058 1.00 89.94 86 ASP A C 1
ATOM 625 O O . ASP A 1 86 ? -11.367 2.451 11.845 1.00 89.94 86 ASP A O 1
ATOM 629 N N . LEU A 1 87 ? -10.389 1.369 13.556 1.00 91.12 87 LEU A N 1
ATOM 630 C CA . LEU A 1 87 ? -9.749 0.342 12.724 1.00 91.12 87 LEU A CA 1
ATOM 631 C C . LEU A 1 87 ? -10.774 -0.464 11.919 1.00 91.12 87 LEU A C 1
ATOM 633 O O . LEU A 1 87 ? -10.562 -0.727 10.738 1.00 91.12 87 LEU A O 1
ATOM 637 N N . LEU A 1 88 ? -11.917 -0.796 12.516 1.00 87.56 88 LEU A N 1
ATOM 638 C CA . LEU A 1 88 ? -13.018 -1.470 11.827 1.00 87.56 88 LEU A CA 1
ATOM 639 C C . LEU A 1 88 ? -13.588 -0.651 10.658 1.00 87.56 88 LEU A C 1
ATOM 641 O O . LEU A 1 88 ? -13.964 -1.210 9.624 1.00 87.56 88 LEU A O 1
ATOM 645 N N . GLY A 1 89 ? -13.657 0.674 10.806 1.00 86.62 89 GLY A N 1
ATOM 646 C CA . GLY A 1 89 ? -14.052 1.573 9.723 1.00 86.62 89 GLY A CA 1
ATOM 647 C C . GLY A 1 89 ? -13.066 1.530 8.554 1.00 86.62 89 GLY A C 1
ATOM 648 O O . GLY A 1 89 ? -13.482 1.507 7.392 1.00 86.62 89 GLY A O 1
ATOM 649 N N . LEU A 1 90 ? -11.766 1.463 8.853 1.00 87.44 90 LEU A N 1
ATOM 650 C CA . LEU A 1 90 ? -10.711 1.312 7.850 1.00 87.44 90 LEU A CA 1
ATOM 651 C C . LEU A 1 90 ? -10.756 -0.064 7.174 1.00 87.44 90 LEU A C 1
ATOM 653 O O . LEU A 1 90 ? -10.713 -0.122 5.947 1.00 87.44 90 LEU A O 1
ATOM 657 N N . GLU A 1 91 ? -10.934 -1.150 7.932 1.00 87.50 91 GLU A N 1
ATOM 658 C CA . GLU A 1 91 ? -11.097 -2.511 7.393 1.00 87.50 91 GLU A CA 1
ATOM 659 C C . GLU A 1 91 ? -12.274 -2.581 6.409 1.00 87.50 91 GLU A C 1
ATOM 661 O O . GLU A 1 91 ? -12.166 -3.151 5.322 1.00 87.50 91 GLU A O 1
ATOM 666 N N . GLN A 1 92 ? -13.401 -1.940 6.736 1.00 88.62 92 GLN A N 1
ATOM 667 C CA . GLN A 1 92 ? -14.551 -1.895 5.837 1.00 88.62 92 GLN A CA 1
ATOM 668 C C . GLN A 1 92 ? -14.245 -1.140 4.535 1.00 88.62 92 GLN A C 1
ATOM 670 O O . GLN A 1 92 ? -14.675 -1.575 3.466 1.00 88.62 92 GLN A O 1
ATOM 675 N N . ARG A 1 93 ? -13.496 -0.033 4.601 1.00 88.38 93 ARG A N 1
ATOM 676 C CA . ARG A 1 93 ? -13.063 0.716 3.409 1.00 88.38 93 ARG A CA 1
ATOM 677 C C . ARG A 1 93 ? -12.068 -0.081 2.567 1.00 88.38 93 ARG A C 1
ATOM 679 O O . ARG A 1 93 ? -12.192 -0.077 1.348 1.00 88.38 93 ARG A O 1
ATOM 686 N N . GLN A 1 94 ? -11.145 -0.810 3.191 1.00 85.94 94 GLN A N 1
ATOM 687 C CA . GLN A 1 94 ? -10.225 -1.718 2.496 1.00 85.94 94 GLN A CA 1
ATOM 688 C C . GLN A 1 94 ? -10.982 -2.839 1.774 1.00 85.94 94 GLN A C 1
ATOM 690 O O . GLN A 1 94 ? -10.712 -3.110 0.607 1.00 85.94 94 GLN A O 1
ATOM 695 N N . GLY A 1 95 ? -11.995 -3.425 2.422 1.00 85.06 95 GLY A N 1
ATOM 696 C CA . GLY A 1 95 ? -12.865 -4.425 1.800 1.00 85.06 95 GLY A CA 1
ATOM 697 C C . GLY A 1 95 ? -13.630 -3.891 0.583 1.00 85.06 95 GLY A C 1
ATOM 698 O O . GLY A 1 95 ? -13.847 -4.627 -0.375 1.00 85.06 95 GLY A O 1
ATOM 699 N N . TRP A 1 96 ? -14.005 -2.608 0.580 1.00 85.62 96 TRP A N 1
ATOM 700 C CA . TRP A 1 96 ? -14.554 -1.949 -0.612 1.00 85.62 96 TRP A CA 1
ATOM 701 C C . TRP A 1 96 ? -13.493 -1.658 -1.673 1.00 85.62 96 TRP A C 1
ATOM 703 O O . TRP A 1 96 ? -13.764 -1.839 -2.858 1.00 85.62 96 TRP A O 1
ATOM 713 N N . GLY A 1 97 ? -12.286 -1.271 -1.258 1.00 86.44 97 GLY A N 1
ATOM 714 C CA . GLY A 1 97 ? -11.139 -1.079 -2.146 1.00 86.44 97 GLY A CA 1
ATOM 715 C C . GLY A 1 97 ? -10.790 -2.335 -2.944 1.00 86.44 97 GLY A C 1
ATOM 716 O O . GLY A 1 97 ? -10.374 -2.221 -4.089 1.00 86.44 97 GLY A O 1
ATOM 717 N N . ALA A 1 98 ? -11.067 -3.526 -2.405 1.00 84.88 98 ALA A N 1
ATOM 718 C CA . ALA A 1 98 ? -10.892 -4.783 -3.126 1.00 84.88 98 ALA A CA 1
ATOM 719 C C . ALA A 1 98 ? -11.762 -4.902 -4.390 1.00 84.88 98 ALA A C 1
ATOM 721 O O . ALA A 1 98 ? -11.458 -5.728 -5.235 1.00 84.88 98 ALA A O 1
ATOM 722 N N . PHE A 1 99 ? -12.839 -4.127 -4.548 1.00 87.81 99 PHE A N 1
ATOM 723 C CA . PHE A 1 99 ? -13.652 -4.130 -5.775 1.00 87.81 99 PHE A CA 1
ATOM 724 C C . PHE A 1 99 ? -13.171 -3.124 -6.824 1.00 87.81 99 PHE A C 1
ATOM 726 O O . PHE A 1 99 ? -13.676 -3.124 -7.946 1.00 87.81 99 PHE A O 1
ATOM 733 N N . LEU A 1 100 ? -12.222 -2.264 -6.462 1.00 91.12 100 LEU A N 1
ATOM 734 C CA . LEU A 1 100 ? -11.654 -1.269 -7.354 1.00 91.12 100 LEU A CA 1
ATOM 735 C C . LEU A 1 100 ? -10.395 -1.831 -8.030 1.00 91.12 100 LEU A C 1
ATOM 737 O O . LEU A 1 100 ? -9.727 -2.702 -7.468 1.00 91.12 100 LEU A O 1
ATOM 741 N N . PRO A 1 101 ? -10.055 -1.349 -9.235 1.00 90.94 101 PRO A N 1
ATOM 742 C CA . PRO A 1 101 ? -8.746 -1.615 -9.811 1.00 90.94 101 PRO A CA 1
ATOM 743 C C . PRO A 1 101 ? -7.651 -1.032 -8.912 1.00 90.94 101 PRO A C 1
ATOM 745 O O . PRO A 1 101 ? -7.792 0.079 -8.395 1.00 90.94 101 PRO A O 1
ATOM 748 N N . SER A 1 102 ? -6.552 -1.767 -8.742 1.00 91.31 102 SER A N 1
ATOM 749 C CA . SER A 1 102 ? -5.352 -1.219 -8.117 1.00 91.31 102 SER A CA 1
ATOM 750 C C . SER A 1 102 ? -4.534 -0.485 -9.173 1.00 91.31 102 SER A C 1
ATOM 752 O O . SER A 1 102 ? -4.371 -0.966 -10.297 1.00 91.31 102 SER A O 1
ATOM 754 N N . VAL A 1 103 ? -4.059 0.705 -8.816 1.00 93.62 103 VAL A N 1
ATOM 755 C CA . VAL A 1 103 ? -3.227 1.541 -9.679 1.00 93.62 103 VAL A CA 1
ATOM 756 C C . VAL A 1 103 ? -1.927 1.811 -8.946 1.00 93.62 103 VAL A C 1
ATOM 758 O O . VAL A 1 103 ? -1.919 2.482 -7.916 1.00 93.62 103 VAL A O 1
ATOM 761 N N . ASP A 1 104 ? -0.835 1.293 -9.490 1.00 94.44 104 ASP A N 1
ATOM 762 C CA . ASP A 1 104 ? 0.500 1.412 -8.928 1.00 94.44 104 ASP A CA 1
ATOM 763 C C . ASP A 1 104 ? 1.381 2.198 -9.898 1.00 94.44 104 ASP A C 1
ATOM 765 O O . ASP A 1 104 ? 1.633 1.768 -11.023 1.00 94.44 104 ASP A O 1
ATOM 769 N N . ALA A 1 105 ? 1.869 3.357 -9.465 1.00 94.94 105 ALA A N 1
ATOM 770 C CA . ALA A 1 105 ? 2.834 4.143 -10.222 1.00 94.94 105 ALA A CA 1
ATOM 771 C C . ALA A 1 105 ? 4.236 3.906 -9.656 1.00 94.94 105 ALA A C 1
ATOM 773 O O . ALA A 1 105 ? 4.468 4.037 -8.453 1.00 94.94 105 ALA A O 1
ATOM 774 N N . ARG A 1 106 ? 5.183 3.563 -10.525 1.00 93.88 106 ARG A N 1
ATOM 775 C CA . ARG A 1 106 ? 6.595 3.411 -10.181 1.00 93.88 106 ARG A CA 1
ATOM 776 C C . ARG A 1 106 ? 7.399 4.412 -10.980 1.00 93.88 106 ARG A C 1
ATOM 778 O O . ARG A 1 106 ? 7.265 4.499 -12.192 1.00 93.88 106 ARG A O 1
ATOM 785 N N . TYR A 1 107 ? 8.252 5.151 -10.292 1.00 95.25 107 TYR A N 1
ATOM 786 C CA . TYR A 1 107 ? 9.194 6.062 -10.915 1.00 95.25 107 TYR A CA 1
ATOM 787 C C . TYR A 1 107 ? 10.593 5.713 -10.431 1.00 95.25 107 TYR A C 1
ATOM 789 O O . TYR A 1 107 ? 10.827 5.589 -9.230 1.00 95.25 107 TYR A O 1
ATOM 797 N N . SER A 1 108 ? 11.515 5.534 -11.368 1.00 92.44 108 SER A N 1
ATOM 798 C CA . SER A 1 108 ? 12.915 5.258 -11.086 1.00 92.44 108 SER A CA 1
ATOM 799 C C . SER A 1 108 ? 13.793 6.202 -11.885 1.00 92.44 108 SER A C 1
ATOM 801 O O . SER A 1 108 ? 13.649 6.296 -13.105 1.00 92.44 108 SER A O 1
ATOM 803 N N . THR A 1 109 ? 14.737 6.844 -11.212 1.00 94.50 109 THR A N 1
ATOM 804 C CA . THR A 1 109 ? 15.829 7.575 -11.850 1.00 94.50 109 THR A CA 1
ATOM 805 C C . THR A 1 109 ? 17.144 6.911 -11.501 1.00 94.50 109 THR A C 1
ATOM 807 O O . THR A 1 109 ? 17.330 6.397 -10.399 1.00 94.50 109 THR A O 1
ATOM 810 N N . GLY A 1 110 ? 18.061 6.905 -12.454 1.00 91.69 110 GLY A N 1
ATOM 811 C CA . GLY A 1 110 ? 19.392 6.361 -12.268 1.00 91.69 110 GLY A CA 1
ATOM 812 C C . GLY A 1 110 ? 20.390 7.153 -13.084 1.00 91.69 110 GLY A C 1
ATOM 813 O O . GLY A 1 110 ? 20.123 7.495 -14.235 1.00 91.69 110 GLY A O 1
ATOM 814 N N . GLN A 1 111 ? 21.541 7.428 -12.486 1.00 92.25 111 GLN A N 1
ATOM 815 C CA . GLN A 1 111 ? 22.702 7.951 -13.189 1.00 92.25 111 GLN A CA 1
ATOM 816 C C . GLN A 1 111 ? 23.786 6.882 -13.146 1.00 92.25 111 GLN A C 1
ATOM 818 O O . GLN A 1 111 ? 24.057 6.310 -12.091 1.00 92.25 111 GLN A O 1
ATOM 823 N N . ALA A 1 112 ? 24.387 6.594 -14.290 1.00 87.88 112 ALA A N 1
ATOM 824 C CA . ALA A 1 112 ? 25.506 5.680 -14.403 1.00 87.88 112 ALA A CA 1
ATOM 825 C C . ALA A 1 112 ? 26.647 6.399 -15.114 1.00 87.88 112 ALA A C 1
ATOM 827 O O . ALA A 1 112 ? 26.496 6.830 -16.256 1.00 87.88 112 ALA A O 1
ATOM 828 N N . LEU A 1 113 ? 27.785 6.518 -14.434 1.00 88.12 113 LEU A N 1
ATOM 829 C CA . LEU A 1 113 ? 29.032 6.964 -15.038 1.00 88.12 113 LEU A CA 1
ATOM 830 C C . LEU A 1 113 ? 29.866 5.728 -15.353 1.00 88.12 113 LEU A C 1
ATOM 832 O O . LEU A 1 113 ? 30.181 4.935 -14.464 1.00 88.12 113 LEU A O 1
ATOM 836 N N . ARG A 1 114 ? 30.225 5.569 -16.622 1.00 85.62 114 ARG A N 1
ATOM 837 C CA . ARG A 1 114 ? 31.157 4.544 -17.078 1.00 85.62 114 ARG A CA 1
ATOM 838 C C . ARG A 1 114 ? 32.393 5.226 -17.644 1.00 85.62 114 ARG A C 1
ATOM 840 O O . ARG A 1 114 ? 32.298 6.250 -18.309 1.00 85.62 114 ARG A O 1
ATOM 847 N N . ARG A 1 115 ? 33.559 4.648 -17.373 1.00 86.50 115 ARG A N 1
ATOM 848 C CA . ARG A 1 115 ? 34.806 5.035 -18.027 1.00 86.50 115 ARG A CA 1
ATOM 849 C C . ARG A 1 115 ? 35.090 4.052 -19.149 1.00 86.50 115 ARG A C 1
ATOM 851 O O . ARG A 1 115 ? 35.277 2.864 -18.877 1.00 86.50 115 ARG A O 1
ATOM 858 N N . ASP A 1 116 ? 35.158 4.542 -20.376 1.00 84.06 116 ASP A N 1
ATOM 859 C CA . ASP A 1 116 ? 35.404 3.690 -21.536 1.00 84.06 116 ASP A CA 1
ATOM 860 C C . ASP A 1 116 ? 36.913 3.535 -21.760 1.00 84.06 116 ASP A C 1
ATOM 862 O O . ASP A 1 116 ? 37.582 4.365 -22.377 1.00 84.06 116 ASP A O 1
ATOM 866 N N . VAL A 1 117 ? 37.469 2.462 -21.185 1.00 83.75 117 VAL A N 1
ATOM 867 C CA . VAL A 1 117 ? 38.911 2.143 -21.225 1.00 83.75 117 VAL A CA 1
ATOM 868 C C . VAL A 1 117 ? 39.290 1.324 -22.470 1.00 83.75 117 VAL A C 1
ATOM 870 O O . VAL A 1 117 ? 40.458 1.288 -22.857 1.00 83.75 117 VAL A O 1
ATOM 873 N N . SER A 1 118 ? 38.315 0.695 -23.128 1.00 85.00 118 SER A N 1
ATOM 874 C CA . SER A 1 118 ? 38.517 -0.143 -24.314 1.00 85.00 118 SER A CA 1
ATOM 875 C C . SER A 1 118 ? 37.519 0.203 -25.414 1.00 85.00 118 SER A C 1
ATOM 877 O O . SER A 1 118 ? 36.348 0.434 -25.120 1.00 85.00 118 SER A O 1
ATOM 879 N N . TRP A 1 119 ? 37.959 0.150 -26.667 1.00 80.19 119 TRP A N 1
ATOM 880 C CA . TRP A 1 119 ? 37.110 0.283 -27.852 1.00 80.19 119 TRP A CA 1
ATOM 881 C C . TRP A 1 119 ? 37.309 -0.931 -28.774 1.00 80.19 119 TRP A C 1
ATOM 883 O O . TRP A 1 119 ? 38.356 -1.577 -28.752 1.00 80.19 119 TRP A O 1
ATOM 893 N N . ILE A 1 120 ? 36.282 -1.283 -29.546 1.00 83.06 120 ILE A N 1
ATOM 894 C CA . ILE A 1 120 ? 36.334 -2.321 -30.576 1.00 83.06 120 ILE A CA 1
ATOM 895 C C . ILE A 1 120 ? 36.855 -1.670 -31.860 1.00 83.06 120 ILE A C 1
ATOM 897 O O . ILE A 1 120 ? 36.185 -0.808 -32.428 1.00 83.06 120 ILE A O 1
ATOM 901 N N . GLY A 1 121 ? 38.050 -2.070 -32.299 1.00 77.38 121 GLY A N 1
ATOM 902 C CA . GLY A 1 121 ? 38.639 -1.593 -33.549 1.00 77.38 121 GLY A CA 1
ATOM 903 C C . GLY A 1 121 ? 37.882 -2.092 -34.783 1.00 77.38 121 GLY A C 1
ATOM 904 O O . GLY A 1 121 ? 37.035 -2.983 -34.704 1.00 77.38 121 GLY A O 1
ATOM 905 N N . PHE A 1 122 ? 38.206 -1.544 -35.957 1.00 78.06 122 PHE A N 1
ATOM 906 C CA . PHE A 1 122 ? 37.629 -1.985 -37.238 1.00 78.06 122 PHE A CA 1
ATOM 907 C C . PHE A 1 122 ? 37.904 -3.468 -37.553 1.00 78.06 122 PHE A C 1
ATOM 909 O O . PHE A 1 122 ? 37.189 -4.080 -38.339 1.00 78.06 122 PHE A O 1
ATOM 916 N N . ASP A 1 123 ? 38.921 -4.048 -36.918 1.00 85.31 123 ASP A N 1
ATOM 917 C CA . ASP A 1 123 ? 39.304 -5.458 -36.967 1.00 85.31 123 ASP A CA 1
ATOM 918 C C . ASP A 1 123 ? 38.531 -6.345 -35.968 1.00 85.31 123 ASP A C 1
ATOM 920 O O . ASP A 1 123 ? 38.781 -7.548 -35.882 1.00 85.31 123 ASP A O 1
ATOM 924 N N . GLY A 1 124 ? 37.597 -5.774 -35.199 1.00 83.38 124 GLY A N 1
ATOM 925 C CA . GLY A 1 124 ? 36.762 -6.491 -34.234 1.00 83.38 124 GLY A CA 1
ATOM 926 C C . GLY A 1 124 ? 37.492 -6.913 -32.957 1.00 83.38 124 GLY A C 1
ATOM 927 O O . GLY A 1 124 ? 36.907 -7.605 -32.121 1.00 83.38 124 GLY A O 1
ATOM 928 N N . ARG A 1 125 ? 38.756 -6.512 -32.777 1.00 86.19 125 ARG A N 1
ATOM 929 C CA . ARG A 1 125 ? 39.533 -6.806 -31.568 1.00 86.19 125 ARG A CA 1
ATOM 930 C C . ARG A 1 125 ? 39.387 -5.669 -30.554 1.00 86.19 125 ARG A C 1
ATOM 932 O O . ARG A 1 125 ? 39.319 -4.501 -30.943 1.00 86.19 125 ARG A O 1
ATOM 939 N N . PRO A 1 126 ? 39.336 -5.978 -29.247 1.00 81.69 126 PRO A N 1
ATOM 940 C CA . PRO A 1 126 ? 39.351 -4.947 -28.224 1.00 81.69 126 PRO A CA 1
ATOM 941 C C . PRO A 1 126 ? 40.746 -4.313 -28.166 1.00 81.69 126 PRO A C 1
ATOM 943 O O . PRO A 1 126 ? 41.739 -4.997 -27.918 1.00 81.69 126 PRO A O 1
ATOM 946 N N . ALA A 1 127 ? 40.811 -3.004 -28.376 1.00 82.50 127 ALA A N 1
ATOM 947 C CA . ALA A 1 127 ? 42.014 -2.197 -28.235 1.00 82.50 127 ALA A CA 1
ATOM 948 C C . ALA A 1 127 ? 41.844 -1.196 -27.084 1.00 82.50 127 ALA A C 1
ATOM 950 O O . ALA A 1 127 ? 40.727 -0.829 -26.705 1.00 82.50 127 ALA A O 1
ATOM 951 N N . GLN A 1 128 ? 42.959 -0.760 -26.499 1.00 81.94 128 GLN A N 1
ATOM 952 C CA . GLN A 1 128 ? 42.936 0.229 -25.426 1.00 81.94 128 GLN A CA 1
ATOM 953 C C . GLN A 1 128 ? 42.598 1.612 -25.989 1.00 81.94 128 GLN A C 1
ATOM 955 O O . GLN A 1 128 ? 43.171 2.031 -26.993 1.00 81.94 128 GLN A O 1
ATOM 960 N N . ASN A 1 129 ? 41.665 2.317 -25.344 1.00 80.50 129 ASN A N 1
ATOM 961 C CA . ASN A 1 129 ? 41.279 3.658 -25.766 1.00 80.50 129 ASN A CA 1
ATOM 962 C C . ASN A 1 129 ? 42.428 4.645 -25.458 1.00 80.50 129 ASN A C 1
ATOM 964 O O . ASN A 1 129 ? 42.792 4.778 -24.284 1.00 80.50 129 ASN A O 1
ATOM 968 N N . PRO A 1 130 ? 43.000 5.342 -26.462 1.00 77.75 130 PRO A N 1
ATOM 969 C CA . PRO A 1 130 ? 44.089 6.295 -26.244 1.00 77.75 130 PRO A CA 1
ATOM 970 C C . PRO A 1 130 ? 43.655 7.547 -25.465 1.00 77.75 130 PRO A C 1
ATOM 972 O O . PRO A 1 130 ? 44.504 8.223 -24.891 1.00 77.75 130 PRO A O 1
ATOM 975 N N . SER A 1 131 ? 42.352 7.843 -25.402 1.00 79.88 131 SER A N 1
ATOM 976 C CA . SER A 1 131 ? 41.793 8.946 -24.615 1.00 79.88 131 SER A CA 1
ATOM 977 C C . SER A 1 131 ? 40.540 8.481 -23.858 1.00 79.88 131 SER A C 1
ATOM 979 O O . SER A 1 131 ? 39.424 8.656 -24.349 1.00 79.88 131 SER A O 1
ATOM 981 N N . PRO A 1 132 ? 40.692 7.855 -22.675 1.00 80.75 132 PRO A N 1
ATOM 982 C CA . PRO A 1 132 ? 39.562 7.349 -21.902 1.00 80.75 132 PRO A CA 1
ATOM 983 C C . PRO A 1 132 ? 38.699 8.493 -21.359 1.00 80.75 132 PRO A C 1
ATOM 985 O O . PRO A 1 132 ? 39.133 9.249 -20.487 1.00 80.75 132 PRO A O 1
ATOM 988 N N . GLU A 1 133 ? 37.460 8.571 -21.839 1.00 85.44 133 GLU A N 1
ATOM 989 C CA . GLU A 1 133 ? 36.460 9.562 -21.440 1.00 85.44 133 GLU A CA 1
ATOM 990 C C . GLU A 1 133 ? 35.481 8.986 -20.400 1.00 85.44 133 GLU A C 1
ATOM 992 O O . GLU A 1 133 ? 35.246 7.774 -20.323 1.00 85.44 133 GLU A O 1
ATOM 997 N N . TRP A 1 134 ? 34.931 9.866 -19.560 1.00 85.81 134 TRP A N 1
ATOM 998 C CA . TRP A 1 134 ? 33.839 9.534 -18.650 1.00 85.81 134 TRP A CA 1
ATOM 999 C C . TRP A 1 134 ? 32.505 9.744 -19.358 1.00 85.81 134 TRP A C 1
ATOM 1001 O O . TRP A 1 134 ? 32.075 10.875 -19.565 1.00 85.81 134 TRP A O 1
ATOM 1011 N N . VAL A 1 135 ? 31.831 8.647 -19.684 1.00 86.44 135 VAL A N 1
ATOM 1012 C CA . VAL A 1 135 ? 30.503 8.669 -20.288 1.00 86.44 135 VAL A CA 1
ATOM 1013 C C . VAL A 1 135 ? 29.464 8.580 -19.176 1.00 86.44 135 VAL A C 1
ATOM 1015 O O . VAL A 1 135 ? 29.303 7.553 -18.511 1.00 86.44 135 VAL A O 1
ATOM 1018 N N . GLY A 1 136 ? 28.769 9.691 -18.945 1.00 88.12 136 GLY A N 1
ATOM 1019 C CA . GLY A 1 136 ? 27.614 9.754 -18.059 1.00 88.12 136 GLY A CA 1
ATOM 1020 C C . GLY A 1 136 ? 26.337 9.408 -18.816 1.00 88.12 136 GLY A C 1
ATOM 1021 O O . GLY A 1 136 ? 26.050 9.986 -19.860 1.00 88.12 136 GLY A O 1
ATOM 1022 N N . SER A 1 137 ? 25.545 8.493 -18.273 1.00 85.62 137 SER A N 1
ATOM 1023 C CA . SER A 1 137 ? 24.192 8.215 -18.743 1.00 85.62 137 SER A CA 1
ATOM 1024 C C . SER A 1 137 ? 23.204 8.476 -17.619 1.00 85.62 137 SER A C 1
ATOM 1026 O O . SER A 1 137 ? 23.416 8.085 -16.472 1.00 85.62 137 SER A O 1
ATOM 1028 N N . SER A 1 138 ? 22.117 9.153 -17.960 1.00 92.69 138 SER A N 1
ATOM 1029 C CA . SER A 1 138 ? 20.996 9.384 -17.061 1.00 92.69 138 SER A CA 1
ATOM 1030 C C . SER A 1 138 ? 19.789 8.670 -17.633 1.00 92.69 138 SER A C 1
ATOM 1032 O O . SER A 1 138 ? 19.513 8.748 -18.828 1.00 92.69 138 SER A O 1
ATOM 1034 N N . SER A 1 139 ? 19.065 7.972 -16.774 1.00 87.94 139 SER A N 1
ATOM 1035 C CA . SER A 1 139 ? 17.828 7.296 -17.125 1.00 87.94 139 SER A CA 1
ATOM 1036 C C . SER A 1 139 ? 16.743 7.700 -16.142 1.00 87.94 139 SER A C 1
ATOM 1038 O O . SER A 1 139 ? 16.977 7.818 -14.939 1.00 87.94 139 SER A O 1
ATOM 1040 N N . ALA A 1 140 ? 15.552 7.932 -16.673 1.00 91.56 140 ALA A N 1
ATOM 1041 C CA . ALA A 1 140 ? 14.334 8.091 -15.906 1.00 91.56 140 ALA A CA 1
ATOM 1042 C C . ALA A 1 140 ? 13.291 7.179 -16.547 1.00 91.56 140 ALA A C 1
ATOM 1044 O O . ALA A 1 140 ? 13.084 7.222 -17.760 1.00 91.56 140 ALA A O 1
ATOM 1045 N N . ARG A 1 141 ? 12.669 6.325 -15.742 1.00 90.44 141 ARG A N 1
ATOM 1046 C CA . ARG A 1 141 ? 11.585 5.442 -16.163 1.00 90.44 141 ARG A CA 1
ATOM 1047 C C . ARG A 1 141 ? 10.408 5.659 -15.232 1.00 90.44 141 ARG A C 1
ATOM 1049 O O . ARG A 1 141 ? 10.568 5.650 -14.015 1.00 90.44 141 ARG A O 1
ATOM 1056 N N . MET A 1 142 ? 9.244 5.863 -15.828 1.00 94.50 142 MET A N 1
ATOM 1057 C CA . MET A 1 142 ? 7.972 5.897 -15.130 1.00 94.50 142 MET A CA 1
ATOM 1058 C C . MET A 1 142 ? 7.103 4.788 -15.702 1.00 94.50 142 MET A C 1
ATOM 1060 O O . MET A 1 142 ? 6.858 4.763 -16.904 1.00 94.50 142 MET A O 1
ATOM 1064 N N . ASP A 1 143 ? 6.637 3.905 -14.835 1.00 94.75 143 ASP A N 1
ATOM 1065 C CA . ASP A 1 143 ? 5.751 2.807 -15.177 1.00 94.75 143 ASP A CA 1
ATOM 1066 C C . ASP A 1 143 ? 4.441 2.969 -14.395 1.00 94.75 143 ASP A C 1
ATOM 1068 O O . ASP A 1 143 ? 4.453 3.245 -13.194 1.00 94.75 143 ASP A O 1
ATOM 1072 N N . LEU A 1 144 ? 3.307 2.781 -15.068 1.00 95.81 144 LEU A N 1
ATOM 1073 C CA . LEU A 1 144 ? 1.980 2.768 -14.456 1.00 95.81 144 LEU A CA 1
ATOM 1074 C C . LEU A 1 144 ? 1.372 1.378 -14.641 1.00 95.81 144 LEU A C 1
ATOM 1076 O O . LEU A 1 144 ? 1.187 0.927 -15.770 1.00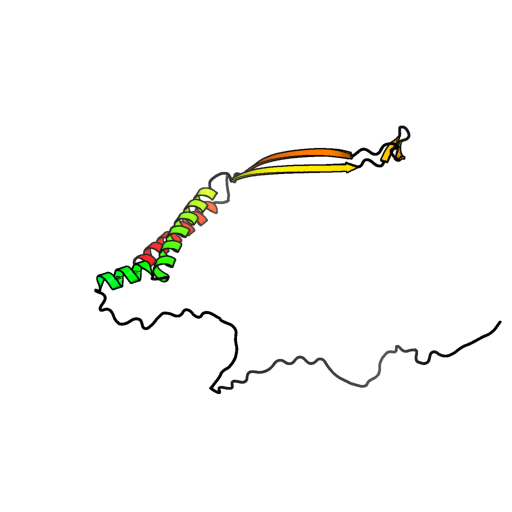 95.81 144 LEU A O 1
ATOM 1080 N N . TYR A 1 145 ? 1.047 0.713 -13.539 1.00 94.62 145 TYR A N 1
ATOM 1081 C CA . TYR A 1 145 ? 0.446 -0.613 -13.522 1.00 94.62 145 TYR A CA 1
ATOM 1082 C C . TYR A 1 145 ? -1.002 -0.495 -13.064 1.00 94.62 145 TYR A C 1
ATOM 1084 O O . TYR A 1 145 ? -1.275 0.021 -11.984 1.00 94.62 145 TYR A O 1
ATOM 1092 N N . VAL A 1 146 ? -1.930 -0.981 -13.886 1.00 93.94 146 VAL A N 1
ATOM 1093 C CA . VAL A 1 146 ? -3.347 -1.089 -13.528 1.00 93.94 146 VAL A CA 1
ATOM 1094 C C . VAL A 1 146 ? -3.692 -2.567 -13.468 1.00 93.94 146 VAL A C 1
ATOM 1096 O O . VAL A 1 146 ? -3.608 -3.258 -14.482 1.00 93.94 146 VAL A O 1
ATOM 1099 N N . ASN A 1 147 ? -4.065 -3.056 -12.288 1.00 91.56 147 ASN A N 1
ATOM 1100 C CA . ASN A 1 147 ? -4.504 -4.433 -12.103 1.00 91.56 147 ASN A CA 1
ATOM 1101 C C . ASN A 1 147 ? -5.983 -4.466 -11.721 1.00 91.56 147 ASN A C 1
ATOM 1103 O O . ASN A 1 147 ? -6.419 -3.805 -10.777 1.00 91.56 147 ASN A O 1
ATOM 1107 N N . PHE A 1 148 ? -6.763 -5.255 -12.456 1.00 91.50 148 PHE A N 1
ATOM 1108 C CA . PHE A 1 148 ? -8.189 -5.400 -12.213 1.00 91.50 148 PHE A CA 1
ATOM 1109 C C . PHE A 1 148 ? -8.599 -6.862 -12.311 1.00 91.50 148 PHE A C 1
ATOM 1111 O O . PHE A 1 148 ? -8.630 -7.451 -13.389 1.00 91.50 148 PHE A O 1
ATOM 1118 N N . GLU A 1 149 ? -8.953 -7.444 -11.171 1.00 88.50 149 GLU A N 1
ATOM 1119 C CA . GLU A 1 149 ? -9.555 -8.773 -11.152 1.00 88.50 149 GLU A CA 1
ATOM 1120 C C . GLU A 1 149 ? -11.070 -8.615 -11.302 1.00 88.50 149 GLU A C 1
ATOM 1122 O O . GLU A 1 149 ? -11.751 -8.121 -10.398 1.00 88.50 149 GLU A O 1
ATOM 1127 N N . VAL A 1 150 ? -11.588 -9.035 -12.457 1.00 84.31 150 VAL A N 1
ATOM 1128 C CA . VAL A 1 150 ? -13.024 -8.993 -12.777 1.00 84.31 150 VAL A CA 1
ATOM 1129 C C . VAL A 1 150 ? -13.790 -10.056 -11.984 1.00 84.31 150 VAL A C 1
ATOM 1131 O O . VAL A 1 150 ? -14.921 -9.828 -11.556 1.00 84.31 150 VAL A O 1
ATOM 1134 N N . PHE A 1 151 ? -13.174 -11.222 -11.759 1.00 85.88 151 PHE A N 1
ATOM 1135 C CA . PHE A 1 151 ? -13.810 -12.346 -11.082 1.00 85.88 151 PHE A CA 1
ATOM 1136 C C . PHE A 1 151 ? -12.820 -13.107 -10.192 1.00 85.88 151 PHE A C 1
ATOM 1138 O O . PHE A 1 151 ? -11.888 -13.731 -10.684 1.00 85.88 151 PHE A O 1
ATOM 1145 N N . ASP A 1 152 ? -13.069 -13.093 -8.880 1.00 84.88 152 ASP A N 1
ATOM 1146 C CA . ASP A 1 152 ? -12.301 -13.834 -7.859 1.00 84.88 152 ASP A CA 1
ATOM 1147 C C . ASP A 1 152 ? -13.177 -14.919 -7.188 1.00 84.88 152 ASP A C 1
ATOM 1149 O O . ASP A 1 152 ? -13.203 -15.082 -5.967 1.00 84.88 152 ASP A O 1
ATOM 1153 N N . GLY A 1 153 ? -14.041 -15.596 -7.958 1.00 86.12 153 GLY A N 1
ATOM 1154 C CA . GLY A 1 153 ? -14.855 -16.715 -7.448 1.00 86.12 153 GLY A CA 1
ATOM 1155 C C . GLY A 1 153 ? -15.801 -16.361 -6.288 1.00 86.12 153 GLY A C 1
ATOM 1156 O O . GLY A 1 153 ? -16.154 -17.217 -5.479 1.00 86.12 153 GLY A O 1
ATOM 1157 N N . GLY A 1 154 ? -16.169 -15.084 -6.150 1.00 88.31 154 GLY A N 1
ATOM 1158 C CA . GLY A 1 154 ? -16.991 -14.574 -5.050 1.00 88.31 154 GLY A CA 1
ATOM 1159 C C . GLY A 1 154 ? -16.278 -14.426 -3.697 1.00 88.31 154 GLY A C 1
ATOM 1160 O O . GLY A 1 154 ? -16.921 -14.039 -2.718 1.00 88.31 154 GLY A O 1
ATOM 1161 N N . ARG A 1 155 ? -14.962 -14.667 -3.616 1.00 88.12 155 ARG A N 1
ATOM 1162 C CA . ARG A 1 155 ? -14.163 -14.484 -2.388 1.00 88.12 155 ARG A CA 1
ATOM 1163 C C . ARG A 1 155 ? -14.301 -13.079 -1.801 1.00 88.12 155 ARG A C 1
ATOM 1165 O O . ARG A 1 155 ? -14.530 -12.943 -0.602 1.00 88.12 155 ARG A O 1
ATOM 1172 N N . ARG A 1 156 ? -14.266 -12.046 -2.649 1.00 87.69 156 ARG A N 1
ATOM 1173 C CA . ARG A 1 156 ? -14.429 -10.636 -2.241 1.00 87.69 156 ARG A CA 1
ATOM 1174 C C . ARG A 1 156 ? -15.758 -10.362 -1.529 1.00 87.69 156 ARG A C 1
ATOM 1176 O O . ARG A 1 156 ? -15.796 -9.613 -0.555 1.00 87.69 156 ARG A O 1
ATOM 1183 N N . PHE A 1 157 ? -16.847 -11.000 -1.962 1.00 89.12 157 PHE A N 1
ATOM 1184 C CA . PHE A 1 157 ? -18.144 -10.866 -1.291 1.00 89.12 157 PHE A CA 1
ATOM 1185 C C . PHE A 1 157 ? -18.138 -11.527 0.089 1.00 89.12 157 PHE A C 1
ATOM 1187 O O . PHE A 1 157 ? -18.580 -10.909 1.056 1.00 89.12 157 PHE A O 1
ATOM 1194 N N . ARG A 1 158 ? -17.569 -12.736 0.203 1.00 90.19 158 ARG A N 1
ATOM 1195 C CA . ARG A 1 158 ? -17.457 -13.449 1.487 1.00 90.19 158 ARG A CA 1
ATOM 1196 C C . ARG A 1 158 ? -16.614 -12.676 2.497 1.00 90.19 158 ARG A C 1
ATOM 1198 O O . ARG A 1 158 ? -16.989 -12.596 3.664 1.00 90.19 158 ARG A O 1
ATOM 1205 N N . GLU A 1 159 ? -15.518 -12.070 2.050 1.00 88.50 159 GLU A N 1
ATOM 1206 C CA . GLU A 1 159 ? -14.665 -11.263 2.924 1.00 88.50 159 GLU A CA 1
ATOM 1207 C C . GLU A 1 159 ? -15.388 -10.000 3.413 1.00 88.50 159 GLU A C 1
ATOM 1209 O O . GLU A 1 159 ? -15.387 -9.698 4.606 1.00 88.50 159 GLU A O 1
ATOM 1214 N N . ARG A 1 160 ? -16.119 -9.306 2.532 1.00 89.75 160 ARG A N 1
ATOM 1215 C CA . ARG A 1 160 ? -16.967 -8.172 2.933 1.00 89.75 160 ARG A CA 1
ATOM 1216 C C . ARG A 1 160 ? -18.002 -8.581 3.980 1.00 89.75 160 ARG A C 1
ATOM 1218 O O . ARG A 1 160 ? -18.232 -7.846 4.943 1.00 89.75 160 ARG A O 1
ATOM 1225 N N . ASP A 1 161 ? -18.653 -9.722 3.786 1.00 90.38 161 ASP A N 1
ATOM 1226 C CA . ASP A 1 161 ? -19.694 -10.196 4.695 1.00 90.38 161 ASP A CA 1
ATOM 1227 C C . ASP A 1 161 ? -19.101 -10.593 6.057 1.00 90.38 161 ASP A C 1
ATOM 1229 O O . ASP A 1 161 ? -19.674 -10.251 7.097 1.00 90.38 161 ASP A O 1
ATOM 1233 N N . ARG A 1 162 ? -17.896 -11.179 6.071 1.00 90.69 162 ARG A N 1
ATOM 1234 C CA . ARG A 1 162 ? -17.110 -11.427 7.289 1.00 90.69 162 ARG A CA 1
ATOM 1235 C C . ARG A 1 162 ? -16.786 -10.132 8.036 1.00 90.69 162 ARG A C 1
ATOM 1237 O O . ARG A 1 162 ? -17.044 -10.048 9.238 1.00 90.69 162 ARG A O 1
ATOM 1244 N N . ILE A 1 163 ? -16.274 -9.111 7.345 1.00 90.44 163 ILE A N 1
ATOM 1245 C CA . ILE A 1 163 ? -15.954 -7.809 7.955 1.00 90.44 163 ILE A CA 1
ATOM 1246 C C . ILE A 1 163 ? -17.225 -7.164 8.521 1.00 90.44 163 ILE A C 1
ATOM 1248 O O . ILE A 1 163 ? -17.234 -6.688 9.653 1.00 90.44 163 ILE A O 1
ATOM 1252 N N . ARG A 1 164 ? -18.346 -7.205 7.790 1.00 90.06 164 ARG A N 1
ATOM 1253 C CA . ARG A 1 164 ? -19.637 -6.686 8.279 1.00 90.06 164 ARG A CA 1
ATOM 1254 C C . ARG A 1 164 ? -20.121 -7.402 9.539 1.00 90.06 164 ARG A C 1
ATOM 1256 O O . ARG A 1 164 ? -20.623 -6.737 10.447 1.00 90.06 164 ARG A O 1
ATOM 1263 N N . ALA A 1 165 ? -19.980 -8.725 9.604 1.00 90.75 165 ALA A N 1
ATOM 1264 C CA . ALA A 1 165 ? -20.330 -9.497 10.792 1.00 90.75 165 ALA A CA 1
ATOM 1265 C C . ALA A 1 165 ? -19.451 -9.108 11.993 1.00 90.75 165 ALA A C 1
ATOM 1267 O O . ALA A 1 165 ? -19.984 -8.862 13.075 1.00 90.75 165 ALA A O 1
ATOM 1268 N N . LYS A 1 166 ? -18.137 -8.950 11.782 1.00 90.00 166 LYS A N 1
ATOM 1269 C CA . LYS A 1 166 ? -17.181 -8.492 12.805 1.00 90.00 166 LYS A CA 1
ATOM 1270 C C . LYS A 1 166 ? -17.541 -7.105 13.346 1.00 90.00 166 LYS A C 1
ATOM 1272 O O . LYS A 1 166 ? -17.682 -6.941 14.552 1.00 90.00 166 LYS A O 1
ATOM 1277 N N . VAL A 1 167 ? -17.806 -6.135 12.463 1.00 89.50 167 VAL A N 1
ATOM 1278 C CA . VAL A 1 167 ? -18.235 -4.777 12.855 1.00 89.50 167 VAL A CA 1
ATOM 1279 C C . VAL A 1 167 ? -19.5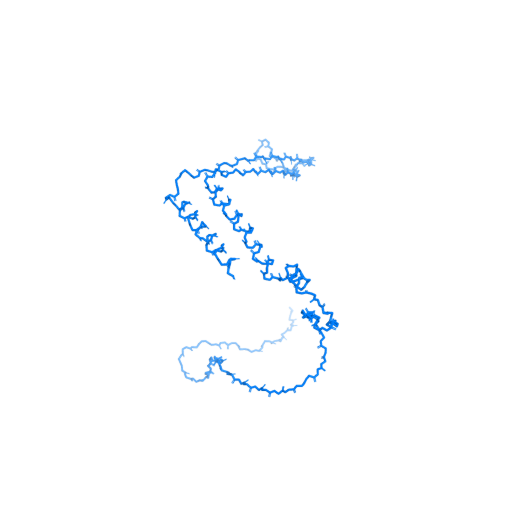14 -4.814 13.693 1.00 89.50 167 VAL A C 1
ATOM 1281 O O . VAL A 1 167 ? -19.654 -4.058 14.653 1.00 89.50 167 VAL A O 1
ATOM 1284 N N . ARG A 1 168 ? -20.470 -5.680 13.337 1.00 88.88 168 ARG A N 1
ATOM 1285 C CA . ARG A 1 168 ? -21.717 -5.828 14.095 1.00 88.88 168 ARG A CA 1
ATOM 1286 C C . ARG A 1 168 ? -21.463 -6.406 15.486 1.00 88.88 168 ARG A C 1
ATOM 1288 O O . ARG A 1 168 ? -22.004 -5.865 16.443 1.00 88.88 168 ARG A O 1
ATOM 1295 N N . ALA A 1 169 ? -20.651 -7.455 15.593 1.00 90.25 169 ALA A N 1
ATOM 1296 C CA . ALA A 1 169 ? -20.307 -8.073 16.871 1.00 90.25 169 ALA A CA 1
ATOM 1297 C C . ALA A 1 169 ? -19.596 -7.081 17.805 1.00 90.25 169 ALA A C 1
ATOM 1299 O O . ALA A 1 169 ? -20.006 -6.911 18.949 1.00 90.25 169 ALA A O 1
ATOM 1300 N N . ASP A 1 170 ? -18.611 -6.342 17.297 1.00 88.38 170 ASP A N 1
ATOM 1301 C CA . ASP A 1 170 ? -17.863 -5.373 18.103 1.00 88.38 170 ASP A CA 1
ATOM 1302 C C . ASP A 1 170 ? -18.725 -4.184 18.547 1.00 88.38 170 ASP A C 1
ATOM 1304 O O . ASP A 1 170 ? -18.601 -3.720 19.679 1.00 88.38 170 ASP A O 1
ATOM 1308 N N . ARG A 1 171 ? -19.667 -3.727 17.710 1.00 85.19 171 ARG A N 1
ATOM 1309 C CA . ARG A 1 171 ? -20.647 -2.704 18.117 1.00 85.19 171 ARG A CA 1
ATOM 1310 C C . ARG A 1 171 ? -21.603 -3.188 19.202 1.00 85.19 171 ARG A C 1
ATOM 1312 O O . ARG A 1 171 ? -22.050 -2.369 19.998 1.00 85.19 171 ARG A O 1
ATOM 1319 N N . LEU A 1 172 ? -21.954 -4.474 19.210 1.00 87.62 172 LEU A N 1
ATOM 1320 C CA . LEU A 1 172 ? -22.777 -5.056 20.271 1.00 87.62 172 LEU A CA 1
ATOM 1321 C C . LEU A 1 172 ? -21.977 -5.157 21.574 1.00 87.62 172 LEU A C 1
ATOM 1323 O O . LEU A 1 172 ? -22.483 -4.753 22.613 1.00 87.62 172 LEU A O 1
ATOM 1327 N N . ASN A 1 173 ? -20.715 -5.585 21.499 1.00 83.56 173 ASN A N 1
ATOM 1328 C CA . ASN A 1 173 ? -19.823 -5.676 22.658 1.00 83.56 173 ASN A CA 1
ATOM 1329 C C . ASN A 1 173 ? -19.493 -4.308 23.274 1.00 83.56 173 ASN A C 1
ATOM 1331 O O . ASN A 1 173 ? -19.307 -4.220 24.477 1.00 83.56 173 ASN A O 1
ATOM 1335 N N . ALA A 1 174 ? -19.432 -3.240 22.472 1.00 78.88 174 ALA A N 1
ATOM 1336 C CA . ALA A 1 174 ? -19.164 -1.884 22.961 1.00 78.88 174 ALA A CA 1
ATOM 1337 C C . ALA A 1 174 ? -20.383 -1.193 23.607 1.00 78.88 174 ALA A C 1
ATOM 1339 O O . ALA A 1 174 ? -20.247 -0.084 24.119 1.00 78.88 174 ALA A O 1
ATOM 1340 N N . ARG A 1 175 ? -21.580 -1.795 23.529 1.00 68.94 175 ARG A N 1
ATOM 1341 C CA . ARG A 1 175 ? -22.808 -1.278 24.161 1.00 68.94 175 ARG A CA 1
ATOM 1342 C C . ARG A 1 175 ? -23.110 -1.906 25.527 1.00 68.94 175 ARG A C 1
ATOM 1344 O O . ARG A 1 175 ? -24.040 -1.433 26.175 1.00 68.94 175 ARG A O 1
ATOM 1351 N N . VAL A 1 176 ? -22.388 -2.959 25.915 1.00 51.84 176 VAL A N 1
ATOM 1352 C CA . VAL A 1 176 ? -22.485 -3.638 27.223 1.00 51.84 176 VAL A CA 1
ATOM 1353 C C . VAL A 1 176 ? -21.46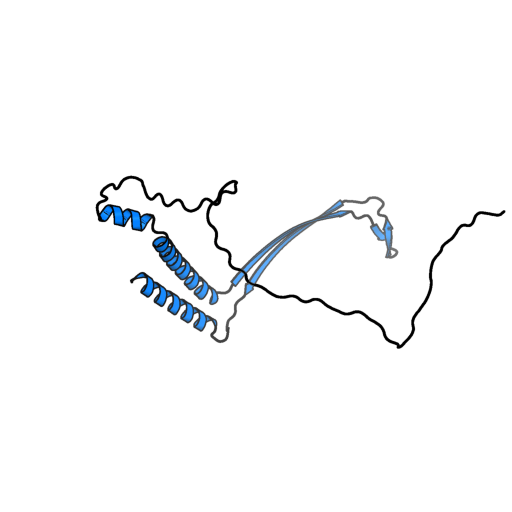2 -3.032 28.171 1.00 51.84 176 VAL A C 1
ATOM 1355 O O . VAL A 1 176 ? -21.826 -2.824 29.347 1.00 51.84 176 VAL A O 1
#

pLDDT: mean 71.23, std 22.0, range [30.03, 95.81]